Protein AF-A0A6I4V395-F1 (afdb_mo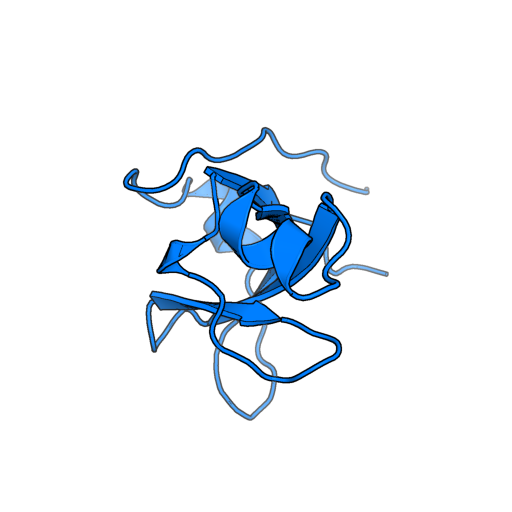nomer)

Mean predicted aligned error: 3.96 Å

pLDDT: mean 89.42, std 10.68, range [42.59, 98.12]

Secondary structure (DSSP, 8-state):
-PPPPPPEETTSPPPHHHHTT-EE-SS-EEEEEEEEE-HHHHHTT--SEEEEEEETTTTEEEETTT--B-GGGEEEEEE-----

Nearest PDB structures (foldseek):
  6i7e-assembly1_A  TM=5.289E-01  e=3.655E+00  Plasmodium falciparum 3D7
  8j07-assembly1_3G  TM=3.284E-01  e=5.434E+00  Homo sapiens

Solvent-accessible surface area (backbone atoms only — not comparable to full-atom values): 4980 Å² total; per-residue (Å²): 130,90,64,85,64,67,76,42,60,64,93,61,82,82,53,73,80,56,62,70,60,48,44,78,70,91,86,49,46,30,32,46,29,42,28,36,44,41,70,71,54,34,74,76,71,46,64,56,70,37,56,25,30,37,34,64,84,81,69,41,35,28,30,66,85,78,70,42,80,44,49,94,40,43,56,29,33,32,60,45,68,70,91,117

Foldseek 3Di:
DWDFDDKAFPPDDDDPVQVVQWDDPVVATKFWKWFQFAVVVVVVPDDRTFTWIQHPVVRFTAGPPPRDTRRVGGGIITTGRPPD

Radius of gyration: 12.22 Å; Cα contacts (8 Å, |Δi|>4): 155; chains: 1; bounding box: 34×26×27 Å

Sequence (84 aa):
MLKSFKWVEVGGDIPSDVLSTAYETGAGRVICAVCEVDEALQGVGFPRLVWAYLDMDYNGMICRNTGQDISQYVVRWLPVDGAA

Structure (mmCIF, N/CA/C/O backbone):
data_AF-A0A6I4V395-F1
#
_entry.id   AF-A0A6I4V395-F1
#
loop_
_atom_site.group_PDB
_atom_site.id
_atom_site.type_symbol
_atom_site.label_atom_id
_atom_site.label_alt_id
_atom_site.label_comp_id
_atom_site.label_asym_id
_atom_site.label_entity_id
_atom_site.label_seq_id
_atom_site.pdbx_PDB_ins_code
_atom_site.Cartn_x
_atom_site.Cartn_y
_atom_site.Cartn_z
_atom_site.occupancy
_atom_site.B_iso_or_equiv
_atom_site.auth_seq_id
_atom_site.auth_comp_id
_atom_site.auth_asym_id
_atom_site.auth_atom_id
_atom_site.pdbx_PDB_model_num
ATOM 1 N N . MET A 1 1 ? 21.021 9.978 0.800 1.00 57.31 1 MET A N 1
ATOM 2 C CA . MET A 1 1 ? 20.154 11.132 1.124 1.00 57.31 1 MET A CA 1
ATOM 3 C C . MET A 1 1 ? 18.745 10.579 1.121 1.00 57.31 1 MET A C 1
ATOM 5 O O . MET A 1 1 ? 18.369 10.051 0.087 1.00 57.31 1 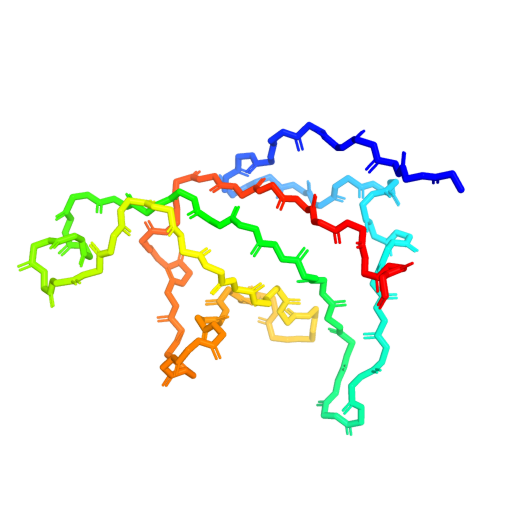MET A O 1
ATOM 9 N N . LEU A 1 2 ? 18.042 10.591 2.258 1.00 64.38 2 LEU A N 1
ATOM 10 C CA . LEU A 1 2 ? 16.679 10.053 2.341 1.00 64.38 2 LEU A CA 1
ATOM 11 C C . LEU A 1 2 ? 15.767 10.876 1.432 1.00 64.38 2 LEU A C 1
ATOM 13 O O . LEU A 1 2 ? 15.727 12.104 1.559 1.00 64.3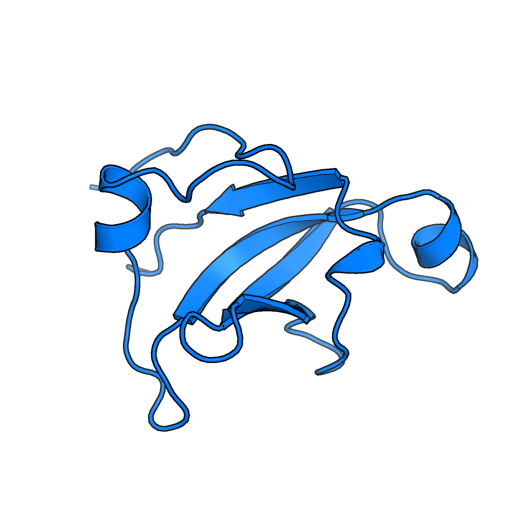8 2 LEU A O 1
ATOM 17 N N . LYS A 1 3 ? 15.085 10.217 0.496 1.00 75.38 3 LYS A N 1
ATOM 18 C CA . LYS A 1 3 ? 14.162 10.900 -0.410 1.00 75.38 3 LYS A CA 1
ATOM 19 C C . LYS A 1 3 ? 12.770 10.960 0.219 1.00 75.38 3 LYS A C 1
ATOM 21 O O . LYS A 1 3 ? 12.192 9.937 0.570 1.00 75.38 3 LYS A O 1
ATOM 26 N N . SER A 1 4 ? 12.223 12.168 0.345 1.00 80.81 4 SER A N 1
ATOM 27 C CA . SER A 1 4 ? 10.829 12.363 0.753 1.00 80.81 4 SER A CA 1
ATOM 28 C C . SER A 1 4 ? 9.916 12.273 -0.465 1.00 80.81 4 SER A C 1
ATOM 30 O O . SER A 1 4 ? 10.098 13.013 -1.434 1.00 80.81 4 SER A O 1
ATOM 32 N N . PHE A 1 5 ? 8.923 11.391 -0.402 1.00 88.50 5 PHE A N 1
ATOM 33 C CA . PHE A 1 5 ? 7.920 11.216 -1.450 1.00 88.50 5 PHE A CA 1
ATOM 34 C C . PHE A 1 5 ? 6.635 11.975 -1.122 1.00 88.50 5 PHE A C 1
ATOM 36 O O . PHE A 1 5 ? 6.387 12.365 0.020 1.00 88.50 5 PHE A O 1
ATOM 43 N N . LYS A 1 6 ? 5.814 12.202 -2.148 1.00 90.75 6 LYS A N 1
ATOM 44 C CA . LYS A 1 6 ? 4.430 12.645 -1.962 1.00 90.75 6 LYS A CA 1
ATOM 45 C C . LYS A 1 6 ? 3.546 11.428 -1.705 1.00 90.75 6 LYS A C 1
ATOM 47 O O . LYS A 1 6 ? 3.877 10.322 -2.126 1.00 90.75 6 LYS A O 1
ATOM 52 N N . TRP A 1 7 ? 2.412 11.661 -1.053 1.00 93.12 7 TRP A N 1
ATOM 53 C CA . TRP A 1 7 ? 1.335 10.680 -1.012 1.00 93.12 7 TRP A CA 1
ATOM 54 C C . TRP A 1 7 ? 0.858 10.363 -2.432 1.00 93.12 7 TRP A C 1
ATOM 56 O O . TRP A 1 7 ? 0.748 11.262 -3.269 1.00 93.12 7 TRP A O 1
ATOM 66 N N . VAL A 1 8 ? 0.596 9.084 -2.676 1.00 92.25 8 VAL A N 1
ATOM 67 C CA . VAL A 1 8 ? 0.049 8.541 -3.916 1.00 92.25 8 VAL A CA 1
ATOM 68 C C . VAL A 1 8 ? -1.381 8.095 -3.630 1.00 92.25 8 VAL A C 1
ATOM 70 O O . VAL A 1 8 ? -1.613 7.246 -2.770 1.00 92.25 8 VAL A O 1
ATOM 73 N N . GLU A 1 9 ? -2.341 8.695 -4.325 1.00 90.88 9 GLU A N 1
ATOM 74 C CA . GLU A 1 9 ? -3.756 8.327 -4.229 1.00 90.88 9 GLU A CA 1
ATOM 75 C C . GLU A 1 9 ? -4.006 6.994 -4.959 1.00 90.88 9 GLU A C 1
ATOM 77 O O . GLU A 1 9 ? -3.377 6.710 -5.984 1.00 90.88 9 GLU A O 1
ATOM 82 N N . VAL A 1 10 ? -4.905 6.156 -4.435 1.00 81.00 10 VAL A N 1
ATOM 83 C CA . VAL A 1 10 ? -5.218 4.856 -5.056 1.00 81.00 10 VAL A CA 1
ATOM 84 C C . VAL A 1 10 ? -5.977 5.041 -6.374 1.00 81.00 10 VAL A C 1
ATOM 86 O O . VAL A 1 10 ? -6.827 5.919 -6.505 1.00 81.00 10 VAL A O 1
ATOM 89 N N . GLY A 1 11 ? -5.661 4.201 -7.366 1.00 72.12 11 GLY A N 1
ATOM 90 C CA . GLY A 1 11 ? -6.282 4.220 -8.697 1.00 72.12 11 GLY A CA 1
ATOM 91 C C . GLY A 1 11 ? -5.558 5.078 -9.743 1.00 72.12 11 GLY A C 1
ATOM 92 O O . GLY A 1 11 ? -6.016 5.141 -10.882 1.00 72.12 11 GLY A O 1
ATOM 93 N N . GLY A 1 12 ? 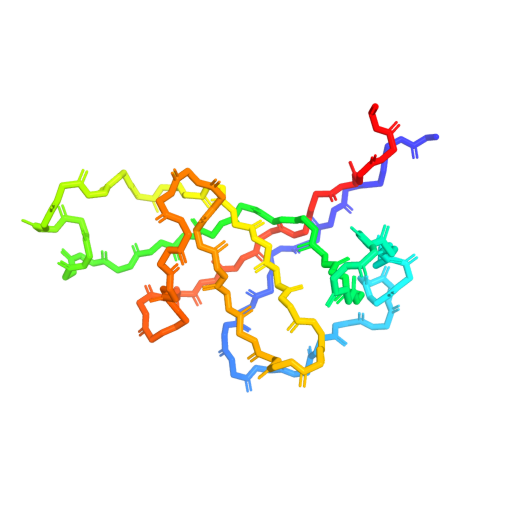-4.442 5.719 -9.382 1.00 72.44 12 GLY A N 1
ATOM 94 C CA . GLY A 1 12 ? -3.536 6.387 -10.321 1.00 72.44 12 GLY A CA 1
ATOM 95 C C . GLY A 1 12 ? -2.313 5.542 -10.686 1.00 72.44 12 GLY A C 1
ATOM 96 O O . GLY A 1 12 ? -1.993 4.562 -10.011 1.00 72.44 12 GLY A O 1
ATOM 97 N N . ASP A 1 13 ? -1.601 5.955 -11.736 1.00 83.69 13 ASP A N 1
ATOM 98 C CA . ASP A 1 13 ? -0.308 5.368 -12.097 1.00 83.69 13 ASP A CA 1
ATOM 99 C C . ASP A 1 13 ? 0.730 5.594 -10.988 1.00 83.69 13 ASP A C 1
ATOM 101 O O . ASP A 1 13 ? 0.786 6.660 -10.365 1.00 83.69 13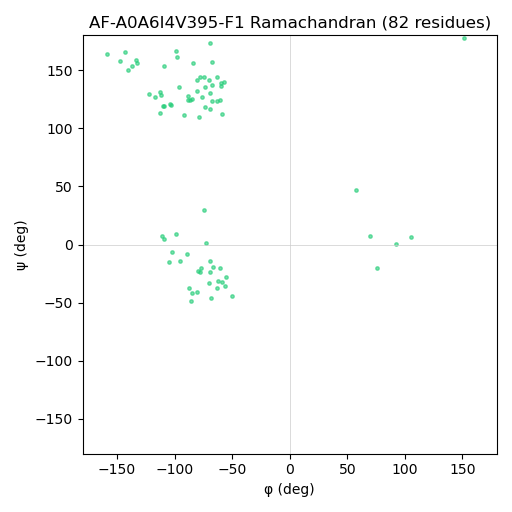 ASP A O 1
ATOM 105 N N . ILE A 1 14 ? 1.606 4.609 -10.779 1.00 87.44 14 ILE A N 1
ATOM 106 C CA . ILE A 1 14 ? 2.732 4.750 -9.852 1.00 87.44 14 ILE A CA 1
ATOM 107 C C . ILE A 1 14 ? 3.712 5.779 -10.440 1.00 87.44 14 ILE A C 1
ATOM 109 O O . ILE A 1 14 ? 4.205 5.574 -11.555 1.00 87.44 14 ILE A O 1
ATOM 113 N N . PRO A 1 15 ? 4.052 6.864 -9.717 1.00 88.62 15 PRO A N 1
ATOM 114 C CA . PRO A 1 15 ? 4.997 7.855 -10.217 1.00 88.62 15 PRO A CA 1
ATOM 115 C C . PRO A 1 15 ? 6.348 7.226 -10.582 1.00 88.62 15 PRO A C 1
ATOM 117 O O . PRO A 1 15 ? 6.877 6.381 -9.858 1.00 88.62 15 PRO A O 1
ATOM 120 N N . SER A 1 16 ? 6.953 7.659 -11.691 1.00 88.06 16 SER A N 1
ATOM 121 C CA . SER A 1 16 ? 8.218 7.088 -12.185 1.00 88.06 16 SER A CA 1
ATOM 122 C C . SER A 1 16 ? 9.364 7.196 -11.179 1.00 88.06 16 SER A C 1
ATOM 124 O O . SER A 1 16 ? 10.230 6.325 -11.096 1.00 88.06 16 SER A O 1
ATOM 126 N N . ASP A 1 17 ? 9.356 8.250 -10.373 1.00 85.81 17 ASP A N 1
ATOM 127 C CA . ASP A 1 17 ? 10.359 8.489 -9.352 1.00 85.81 17 ASP A CA 1
ATOM 128 C C . ASP A 1 17 ? 10.149 7.619 -8.097 1.00 85.81 17 ASP A C 1
ATOM 130 O O . ASP A 1 17 ? 11.108 7.383 -7.362 1.00 85.81 17 ASP A O 1
ATOM 134 N N . VAL A 1 18 ? 8.934 7.104 -7.893 1.00 87.94 18 VAL A N 1
ATOM 135 C CA . VAL A 1 18 ? 8.587 6.077 -6.901 1.00 87.94 18 VAL A CA 1
ATOM 136 C C . VAL A 1 18 ? 8.948 4.688 -7.419 1.00 87.94 18 VAL A C 1
ATOM 138 O O . VAL A 1 18 ? 9.547 3.915 -6.687 1.00 87.94 18 VAL A O 1
ATOM 141 N N . LEU A 1 19 ? 8.712 4.383 -8.700 1.00 87.62 19 LEU A N 1
ATOM 142 C CA . LEU A 1 19 ? 9.148 3.112 -9.305 1.00 87.62 19 LEU A CA 1
ATOM 143 C C . LEU A 1 19 ? 10.659 2.870 -9.155 1.00 87.62 19 LEU A C 1
ATOM 145 O O . LEU A 1 19 ? 11.111 1.725 -9.100 1.00 87.62 19 LEU A O 1
ATOM 149 N N . SER A 1 20 ? 11.448 3.944 -9.075 1.00 85.12 20 SER A N 1
ATOM 150 C CA . SER A 1 20 ? 12.894 3.851 -8.861 1.00 85.12 20 SER A CA 1
ATOM 151 C C . SER A 1 20 ? 13.300 3.356 -7.465 1.00 85.12 20 SER A C 1
ATOM 153 O O . SER A 1 20 ? 14.449 2.964 -7.290 1.00 85.12 20 SER A O 1
ATOM 155 N N . THR A 1 21 ? 12.384 3.336 -6.487 1.00 84.94 21 THR A N 1
ATOM 156 C CA . THR A 1 21 ? 12.655 2.838 -5.124 1.00 84.94 21 THR A CA 1
ATOM 157 C C . THR A 1 21 ? 12.388 1.352 -4.953 1.00 84.94 21 THR A C 1
ATOM 159 O O . THR A 1 21 ? 12.692 0.793 -3.900 1.00 84.94 21 THR A O 1
ATOM 162 N N . ALA A 1 22 ? 11.800 0.714 -5.961 1.00 89.56 22 ALA A N 1
ATOM 163 C CA . ALA A 1 22 ? 11.438 -0.681 -5.867 1.00 89.56 22 ALA A CA 1
ATOM 164 C C . ALA A 1 22 ? 12.673 -1.584 -5.807 1.00 89.56 22 ALA A C 1
ATOM 166 O O . ALA A 1 22 ? 13.614 -1.402 -6.584 1.00 89.56 22 ALA A O 1
ATOM 167 N N . TYR A 1 23 ? 12.635 -2.584 -4.932 1.00 87.69 23 TYR A N 1
ATOM 168 C CA . TYR A 1 23 ? 13.749 -3.486 -4.659 1.00 87.69 23 TYR A CA 1
ATOM 169 C C . TYR A 1 23 ? 13.307 -4.952 -4.666 1.00 87.69 23 TYR A C 1
ATOM 171 O O . TYR A 1 23 ? 12.137 -5.274 -4.466 1.00 87.69 23 TYR A O 1
ATOM 179 N N . GLU A 1 24 ? 14.264 -5.842 -4.911 1.00 89.56 24 GLU A N 1
ATOM 180 C CA . GLU A 1 24 ? 14.040 -7.287 -4.962 1.00 89.56 24 GLU A CA 1
ATOM 181 C C . GLU A 1 24 ? 13.998 -7.890 -3.556 1.00 89.56 24 GLU A C 1
ATOM 183 O O . GLU A 1 24 ? 14.888 -7.651 -2.738 1.00 89.56 24 GLU A O 1
ATOM 188 N N . THR A 1 25 ? 12.992 -8.723 -3.286 1.00 80.94 25 THR A N 1
ATOM 189 C CA . THR A 1 25 ? 12.856 -9.455 -2.009 1.00 80.94 25 THR A CA 1
ATOM 190 C C . THR A 1 25 ? 13.117 -10.956 -2.136 1.00 80.94 25 THR A C 1
ATOM 192 O O . THR A 1 25 ? 12.927 -11.704 -1.180 1.00 80.94 25 THR A O 1
ATOM 195 N N . GLY A 1 26 ? 13.522 -11.428 -3.319 1.00 82.50 26 GLY A N 1
ATOM 196 C CA . GLY A 1 26 ? 13.614 -12.855 -3.652 1.00 82.50 26 GLY A CA 1
ATOM 197 C C . GLY A 1 26 ? 12.255 -13.520 -3.920 1.00 82.50 26 GLY A C 1
ATOM 198 O O . GLY A 1 26 ? 12.216 -14.543 -4.596 1.00 82.50 26 GLY A O 1
ATOM 199 N N . ALA A 1 27 ? 11.156 -12.925 -3.444 1.00 78.56 27 ALA A N 1
ATOM 200 C CA . ALA A 1 27 ? 9.779 -13.302 -3.773 1.00 78.56 27 ALA A CA 1
ATOM 201 C C . ALA A 1 27 ? 9.182 -12.471 -4.924 1.00 78.56 27 ALA A C 1
ATOM 203 O O . ALA A 1 27 ? 8.155 -12.852 -5.474 1.00 78.56 27 ALA A O 1
ATOM 204 N N . GLY A 1 28 ? 9.829 -11.360 -5.278 1.00 85.44 28 GLY A N 1
ATOM 205 C CA . GLY A 1 28 ? 9.379 -10.415 -6.292 1.00 85.44 28 GLY A CA 1
ATOM 206 C C . GLY A 1 28 ? 9.883 -9.007 -5.995 1.00 85.44 28 GLY A C 1
ATOM 207 O O . GLY A 1 28 ? 10.538 -8.757 -4.964 1.00 85.44 28 GLY A O 1
ATOM 208 N N . ARG A 1 29 ? 9.554 -8.088 -6.900 1.00 91.44 29 ARG A N 1
ATOM 209 C CA . ARG A 1 29 ? 9.929 -6.680 -6.791 1.00 91.44 29 ARG A CA 1
ATOM 210 C C . ARG A 1 29 ? 8.874 -5.917 -5.998 1.00 91.44 29 ARG A C 1
ATOM 212 O O . ARG A 1 29 ? 7.690 -5.975 -6.318 1.00 91.44 29 ARG A O 1
ATOM 219 N N . VAL A 1 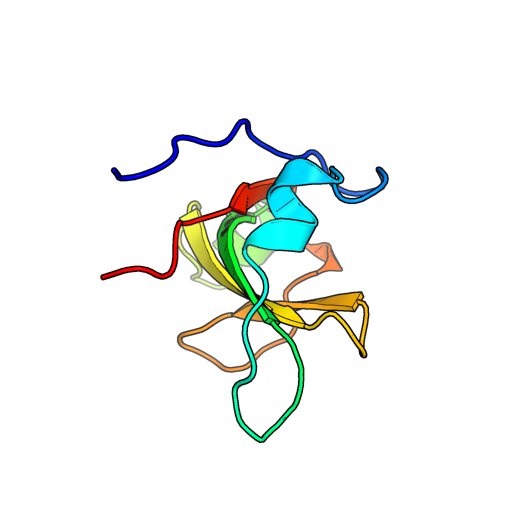30 ? 9.293 -5.177 -4.974 1.00 93.38 30 VAL A N 1
ATOM 220 C CA . VAL A 1 30 ? 8.359 -4.482 -4.075 1.00 93.38 30 VAL A CA 1
ATOM 221 C C . VAL A 1 30 ? 8.754 -3.039 -3.806 1.00 93.38 30 VAL A C 1
ATOM 223 O O . VAL A 1 30 ? 9.923 -2.671 -3.908 1.00 93.38 30 VAL A O 1
ATOM 226 N N . ILE A 1 31 ? 7.781 -2.236 -3.380 1.00 93.12 31 ILE A N 1
ATOM 227 C CA . ILE A 1 31 ? 7.993 -0.902 -2.809 1.00 93.12 31 ILE A CA 1
ATOM 228 C C . ILE A 1 31 ? 7.503 -0.910 -1.363 1.00 93.12 31 ILE A C 1
ATOM 230 O O . ILE A 1 31 ? 6.360 -1.267 -1.090 1.00 93.12 31 ILE A O 1
ATOM 234 N N . CYS A 1 32 ? 8.354 -0.496 -0.423 1.00 93.38 32 CYS A N 1
ATOM 235 C CA . CYS A 1 32 ? 7.938 -0.303 0.964 1.00 93.38 32 CYS A CA 1
ATOM 236 C C . CYS A 1 32 ? 7.081 0.964 1.076 1.00 93.38 32 CYS A C 1
ATOM 238 O O . CYS A 1 32 ? 7.431 2.004 0.514 1.00 93.38 32 CYS A O 1
ATOM 240 N N . ALA A 1 33 ? 5.969 0.891 1.804 1.00 94.56 33 ALA A N 1
ATOM 241 C CA . ALA A 1 33 ? 5.055 2.011 1.953 1.00 94.56 33 ALA A CA 1
ATOM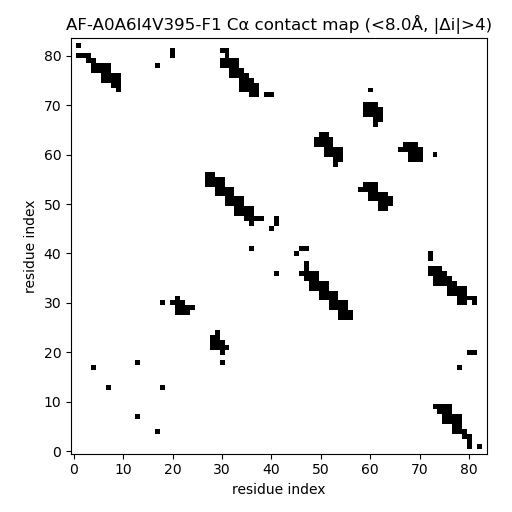 242 C C . ALA A 1 33 ? 4.367 2.046 3.321 1.00 94.56 33 ALA A C 1
ATOM 244 O O . ALA A 1 33 ? 4.199 1.031 4.002 1.00 94.56 33 ALA A O 1
ATOM 245 N N . VAL A 1 34 ? 3.898 3.236 3.689 1.00 96.38 34 VAL A N 1
ATOM 246 C CA . VAL A 1 34 ? 2.869 3.418 4.716 1.00 96.38 34 VAL A CA 1
ATOM 247 C C . VAL A 1 34 ? 1.551 3.713 4.012 1.00 96.38 34 VAL A C 1
ATOM 249 O O . VAL A 1 34 ? 1.443 4.693 3.283 1.00 96.38 34 VAL A O 1
ATOM 252 N N . CYS A 1 35 ? 0.546 2.875 4.230 1.00 97.31 35 CYS A N 1
ATOM 253 C CA . CYS A 1 35 ? -0.798 3.043 3.693 1.00 97.31 35 CYS A CA 1
ATOM 254 C C . CYS A 1 35 ? -1.702 3.721 4.719 1.00 97.31 35 CYS A C 1
ATOM 256 O O . CYS A 1 35 ? -1.708 3.341 5.890 1.00 97.31 35 CYS A O 1
ATOM 258 N N . GLU A 1 36 ? -2.493 4.690 4.273 1.00 98.00 36 GLU A N 1
ATOM 259 C CA . GLU A 1 36 ? -3.684 5.127 4.990 1.00 98.00 36 GLU A CA 1
ATOM 260 C C . GLU A 1 36 ? -4.854 4.235 4.574 1.00 98.00 36 GLU A C 1
ATOM 262 O O . GLU A 1 36 ? -5.135 4.114 3.380 1.00 98.00 36 GLU A O 1
ATOM 267 N N . VAL A 1 37 ? -5.507 3.598 5.547 1.00 97.81 37 VAL A N 1
ATOM 268 C CA . VAL A 1 37 ? -6.606 2.650 5.310 1.00 97.81 37 VAL A CA 1
ATOM 269 C C . VAL A 1 37 ? -7.952 3.219 5.751 1.00 97.81 37 VAL A C 1
ATOM 271 O O . VAL A 1 37 ? -8.019 4.075 6.636 1.00 97.81 37 VAL A O 1
ATOM 274 N N . ASP A 1 38 ? -9.026 2.748 5.130 1.00 98.00 38 ASP A N 1
ATOM 275 C CA . ASP A 1 38 ? -10.388 3.194 5.399 1.00 98.00 38 ASP A CA 1
ATOM 276 C C . ASP A 1 38 ? -10.920 2.770 6.783 1.00 98.00 38 ASP A C 1
ATOM 278 O O . ASP A 1 38 ? -10.280 2.047 7.554 1.00 98.00 38 ASP A O 1
ATOM 282 N N . GLU A 1 39 ? -12.110 3.265 7.127 1.00 98.12 39 GLU A N 1
ATOM 283 C CA . GLU A 1 39 ? -12.760 2.958 8.404 1.00 98.12 39 GLU A CA 1
ATOM 284 C C . GLU A 1 39 ? -13.223 1.496 8.504 1.00 98.12 39 GLU A C 1
ATOM 286 O O . GLU A 1 39 ? -13.339 0.972 9.613 1.00 98.12 39 GLU A O 1
ATOM 291 N N . ALA A 1 40 ? -13.452 0.810 7.376 1.00 97.88 40 ALA A N 1
ATOM 292 C CA . ALA A 1 40 ? -13.884 -0.584 7.374 1.00 97.88 40 ALA A CA 1
ATOM 293 C C . ALA A 1 40 ? -12.763 -1.502 7.877 1.00 97.88 40 ALA A C 1
ATOM 295 O O . ALA A 1 40 ? -12.996 -2.329 8.764 1.00 97.88 40 ALA A O 1
ATOM 296 N N . LEU A 1 41 ? -11.532 -1.310 7.390 1.00 97.56 41 LEU A N 1
ATOM 297 C CA . LEU A 1 41 ? -10.381 -2.067 7.880 1.00 97.56 41 LEU A CA 1
ATOM 298 C C . LEU A 1 41 ? -9.997 -1.663 9.313 1.00 97.56 41 LEU A C 1
ATOM 300 O O . LEU A 1 41 ? -9.594 -2.506 10.119 1.00 97.56 41 LEU A O 1
ATOM 304 N N . GLN A 1 42 ? -10.175 -0.390 9.675 1.00 98.00 42 GLN A N 1
ATOM 305 C CA . GLN A 1 42 ? -9.985 0.049 11.061 1.00 98.00 42 GLN A CA 1
ATOM 306 C C . GLN A 1 42 ? -10.986 -0.618 12.016 1.00 98.00 42 GLN A C 1
ATOM 308 O O . GLN A 1 42 ? -10.610 -1.028 13.116 1.00 98.00 42 GLN A O 1
ATOM 313 N N . GLY A 1 43 ? -12.235 -0.812 11.581 1.00 97.62 43 GLY A N 1
ATOM 314 C CA . GLY A 1 43 ? -13.284 -1.489 12.348 1.00 97.62 43 GLY A CA 1
ATOM 315 C C . GLY A 1 43 ? -12.968 -2.944 12.713 1.00 97.62 43 GLY A C 1
ATOM 316 O O . GLY A 1 43 ? -13.526 -3.461 13.679 1.00 97.62 43 GLY A O 1
ATOM 317 N N . VAL A 1 44 ? -12.039 -3.591 11.999 1.00 95.88 44 VAL A N 1
ATOM 318 C CA . VAL A 1 44 ? -11.552 -4.947 12.312 1.00 95.88 44 VAL A CA 1
ATOM 319 C C . VAL A 1 44 ? -10.220 -4.960 13.077 1.00 95.88 44 VAL A C 1
ATOM 321 O O . VAL A 1 44 ? -9.637 -6.022 13.285 1.00 95.88 44 VAL A O 1
ATOM 324 N N . GLY A 1 45 ? -9.751 -3.796 13.540 1.00 96.00 45 GLY A N 1
ATOM 325 C CA . GLY A 1 45 ? -8.625 -3.666 14.468 1.00 96.00 45 GLY A CA 1
ATOM 326 C C . GLY A 1 45 ? -7.310 -3.172 13.860 1.00 96.00 45 GLY A C 1
ATOM 327 O O . GLY A 1 45 ? -6.303 -3.145 14.569 1.00 96.00 45 GLY A O 1
ATOM 328 N N . PHE A 1 46 ? -7.282 -2.767 12.586 1.00 97.50 46 PHE A N 1
ATOM 329 C CA . PHE A 1 46 ? -6.086 -2.146 12.007 1.00 97.50 46 PHE A CA 1
ATOM 330 C C . PHE A 1 46 ? -5.953 -0.677 12.448 1.00 97.50 46 PHE A C 1
ATOM 332 O O . PHE A 1 46 ? -6.952 0.033 12.564 1.00 97.50 46 PHE A O 1
ATOM 339 N N . PRO A 1 47 ? -4.729 -0.171 12.672 1.00 97.56 47 PRO A N 1
ATOM 340 C CA . PRO A 1 47 ? -4.514 1.264 12.828 1.00 97.56 47 PRO A CA 1
ATOM 341 C C . PRO A 1 47 ? -4.771 1.996 11.503 1.00 97.56 47 PRO A C 1
ATOM 343 O O . PRO A 1 47 ? -4.617 1.419 10.431 1.00 97.56 47 PRO A O 1
ATOM 346 N N . ARG A 1 48 ? -5.073 3.300 11.561 1.00 97.88 48 ARG A N 1
ATOM 347 C CA . ARG A 1 48 ? -5.265 4.138 10.358 1.00 97.88 48 ARG A CA 1
ATOM 348 C C . ARG A 1 48 ? -4.063 4.131 9.408 1.00 97.88 48 ARG A C 1
ATOM 350 O O . ARG A 1 48 ? -4.248 4.224 8.201 1.00 97.88 48 ARG A O 1
ATOM 357 N N . LEU A 1 49 ? -2.844 4.067 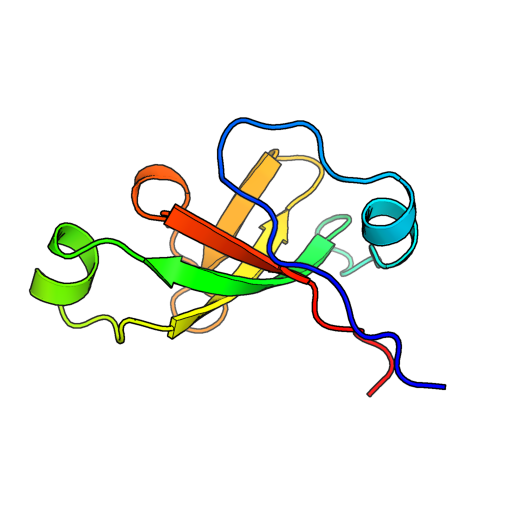9.948 1.00 98.06 49 LEU A N 1
ATOM 358 C CA . LEU A 1 49 ? -1.605 4.002 9.172 1.00 98.06 49 LEU A CA 1
ATOM 359 C C . LEU A 1 49 ? -0.979 2.618 9.319 1.00 98.06 49 LEU A C 1
ATOM 361 O O . LEU A 1 49 ? -0.620 2.210 10.425 1.00 98.06 49 LEU A O 1
ATOM 365 N N . VAL A 1 50 ? -0.828 1.916 8.200 1.00 97.75 50 VAL A N 1
ATOM 366 C CA . VAL A 1 50 ? -0.378 0.523 8.145 1.00 97.75 50 VAL A CA 1
ATOM 367 C C . VAL A 1 50 ? 0.879 0.424 7.291 1.00 97.75 50 VAL A C 1
ATOM 369 O O . VAL A 1 50 ? 0.908 0.891 6.158 1.00 97.75 50 VAL A O 1
ATOM 372 N N . TRP A 1 51 ? 1.919 -0.223 7.813 1.00 97.19 51 TRP A N 1
ATOM 373 C CA . TRP A 1 51 ? 3.077 -0.598 7.002 1.00 97.19 51 TRP A CA 1
ATOM 374 C C . TRP A 1 51 ? 2.701 -1.695 6.013 1.00 97.19 51 TRP A C 1
ATOM 376 O O . TRP A 1 51 ? 2.140 -2.723 6.406 1.00 97.19 51 TRP A O 1
ATOM 386 N N . ALA A 1 52 ? 3.055 -1.498 4.750 1.00 95.88 52 ALA A N 1
ATOM 387 C CA . ALA A 1 52 ? 2.754 -2.417 3.669 1.00 95.88 52 ALA A CA 1
ATOM 388 C C . ALA A 1 52 ? 3.896 -2.486 2.651 1.00 95.88 52 ALA A C 1
ATOM 390 O O . ALA A 1 52 ? 4.793 -1.640 2.626 1.00 95.88 52 ALA A O 1
ATOM 391 N N . TYR A 1 53 ? 3.829 -3.503 1.804 1.00 94.00 53 TYR A N 1
ATOM 392 C CA . TYR A 1 53 ? 4.590 -3.582 0.570 1.00 94.00 53 TYR A CA 1
ATOM 393 C C . TYR A 1 53 ? 3.618 -3.488 -0.598 1.00 94.00 53 TYR A C 1
ATOM 395 O O . TYR A 1 53 ? 2.625 -4.213 -0.620 1.00 94.00 53 TYR A O 1
ATOM 403 N N . LEU A 1 54 ? 3.910 -2.622 -1.563 1.00 94.00 54 LEU A N 1
ATOM 404 C CA . LEU A 1 54 ? 3.328 -2.743 -2.890 1.00 94.00 54 LEU A CA 1
ATOM 405 C C . LEU A 1 54 ? 4.105 -3.826 -3.628 1.00 94.00 54 LEU A C 1
ATOM 407 O O . LEU A 1 54 ? 5.275 -3.623 -3.955 1.00 94.00 54 LEU A O 1
ATOM 411 N N . ASP A 1 55 ? 3.466 -4.963 -3.857 1.00 92.56 55 ASP A N 1
ATOM 412 C CA . ASP A 1 55 ? 3.974 -5.997 -4.748 1.00 92.56 55 ASP A CA 1
ATOM 413 C C . ASP A 1 55 ? 3.798 -5.514 -6.191 1.00 92.56 55 ASP A C 1
ATOM 415 O O . ASP A 1 55 ? 2.677 -5.220 -6.609 1.00 92.56 55 ASP A O 1
ATOM 419 N N . MET A 1 56 ? 4.896 -5.360 -6.936 1.00 89.81 56 MET A N 1
ATOM 420 C CA . MET A 1 56 ? 4.845 -4.809 -8.291 1.00 89.81 56 MET A CA 1
ATOM 421 C C . MET A 1 56 ? 4.360 -5.805 -9.343 1.00 89.81 56 MET A C 1
ATOM 423 O O . MET A 1 56 ? 3.875 -5.373 -10.387 1.00 89.81 56 MET A O 1
ATOM 427 N N . ASP A 1 57 ? 4.497 -7.104 -9.087 1.00 87.88 57 ASP A N 1
ATOM 428 C CA . ASP A 1 57 ? 4.104 -8.148 -10.031 1.00 87.88 57 ASP A CA 1
ATOM 429 C C . ASP A 1 57 ? 2.610 -8.459 -9.880 1.00 87.88 57 ASP A C 1
ATOM 431 O O . ASP A 1 57 ? 1.882 -8.582 -10.867 1.00 87.88 57 ASP A O 1
ATOM 435 N N . TYR A 1 58 ? 2.131 -8.519 -8.634 1.00 88.25 58 TYR A N 1
ATOM 436 C CA . TYR A 1 58 ? 0.712 -8.658 -8.301 1.00 88.25 58 TYR A CA 1
ATOM 437 C C . TYR A 1 58 ? -0.061 -7.330 -8.404 1.00 88.25 58 TYR A C 1
ATOM 439 O O . TYR A 1 58 ? -1.275 -7.335 -8.607 1.00 88.25 58 TYR A O 1
ATOM 447 N N . ASN A 1 59 ? 0.638 -6.196 -8.302 1.00 88.31 59 ASN A N 1
ATOM 448 C CA . ASN A 1 59 ? 0.074 -4.846 -8.238 1.00 88.31 59 ASN A CA 1
ATOM 449 C C . ASN A 1 59 ? -0.913 -4.661 -7.066 1.00 88.31 59 ASN A C 1
ATOM 451 O O . ASN A 1 59 ? -2.010 -4.122 -7.234 1.00 88.31 59 ASN A O 1
ATOM 455 N N . GLY A 1 60 ? -0.520 -5.120 -5.873 1.00 92.88 60 GLY A N 1
ATOM 456 C CA . GLY A 1 60 ? -1.346 -5.074 -4.662 1.00 92.88 60 GLY A CA 1
ATOM 457 C C . GLY A 1 60 ? -0.582 -4.650 -3.408 1.00 92.88 60 GLY A C 1
ATOM 458 O O . GLY A 1 60 ? 0.629 -4.836 -3.299 1.00 92.88 60 GLY A O 1
ATOM 459 N N . MET A 1 61 ? -1.304 -4.074 -2.446 1.00 95.44 61 MET A N 1
ATOM 460 C CA . MET A 1 61 ? -0.791 -3.633 -1.149 1.00 95.44 61 MET A CA 1
ATOM 461 C C . MET A 1 61 ? -0.931 -4.740 -0.111 1.00 95.44 61 MET A C 1
ATOM 463 O O . MET A 1 61 ? -2.033 -5.062 0.332 1.00 95.44 61 MET A O 1
ATOM 467 N N . ILE A 1 62 ? 0.199 -5.286 0.324 1.00 95.94 62 ILE A N 1
ATOM 468 C CA . ILE A 1 62 ? 0.266 -6.369 1.304 1.00 95.94 62 ILE A CA 1
ATOM 469 C C . ILE A 1 62 ? 0.701 -5.806 2.653 1.00 95.94 62 ILE A C 1
ATOM 471 O O . ILE A 1 62 ? 1.791 -5.246 2.780 1.00 95.94 62 ILE A O 1
ATOM 475 N N . CYS A 1 63 ? -0.123 -5.967 3.688 1.00 96.50 63 CYS A N 1
ATOM 476 C CA . CYS A 1 63 ? 0.227 -5.542 5.038 1.00 96.50 63 CYS A CA 1
ATOM 477 C C . CYS A 1 63 ? 1.488 -6.274 5.519 1.00 96.50 63 CYS A C 1
ATOM 479 O O . CYS A 1 63 ? 1.522 -7.501 5.613 1.00 96.50 63 CYS A O 1
ATOM 481 N N . ARG A 1 64 ? 2.511 -5.511 5.914 1.00 93.94 64 ARG A N 1
ATOM 482 C CA . ARG A 1 64 ? 3.813 -6.037 6.344 1.00 93.94 64 ARG A CA 1
ATOM 483 C C . ARG A 1 64 ? 3.722 -6.923 7.586 1.00 93.94 64 ARG A C 1
ATOM 485 O O . ARG A 1 64 ? 4.541 -7.818 7.750 1.00 93.94 64 ARG A O 1
ATOM 492 N N . ASN A 1 65 ? 2.770 -6.647 8.476 1.00 93.25 65 ASN A N 1
ATOM 493 C CA . ASN A 1 65 ? 2.651 -7.355 9.750 1.00 93.25 65 ASN A CA 1
ATOM 494 C C . ASN A 1 65 ? 1.809 -8.633 9.648 1.00 93.25 65 ASN A C 1
ATOM 496 O O . ASN A 1 65 ? 2.114 -9.620 10.308 1.00 93.25 65 ASN A O 1
ATOM 500 N N . THR A 1 66 ? 0.738 -8.614 8.852 1.00 94.69 66 THR A N 1
ATOM 501 C CA . THR A 1 66 ? -0.225 -9.726 8.781 1.00 94.69 66 THR A CA 1
ATOM 502 C C . THR A 1 66 ? -0.089 -10.566 7.514 1.00 94.69 66 THR A C 1
ATOM 504 O O . THR A 1 66 ? -0.653 -11.655 7.458 1.00 94.69 66 THR A O 1
ATOM 507 N N . GLY A 1 67 ? 0.616 -10.070 6.492 1.00 93.56 67 GLY A N 1
ATOM 508 C CA . GLY A 1 67 ? 0.691 -10.697 5.170 1.00 93.56 67 GLY A CA 1
ATOM 509 C C . GLY A 1 67 ? -0.618 -10.638 4.377 1.00 93.56 67 GLY A C 1
ATOM 510 O O . GLY A 1 67 ? -0.721 -11.268 3.330 1.00 93.56 67 GLY A O 1
ATOM 511 N N . GLN A 1 68 ? -1.631 -9.918 4.867 1.00 95.69 68 GLN A N 1
ATOM 512 C CA . GLN A 1 68 ? -2.927 -9.812 4.200 1.00 95.69 68 GLN A CA 1
ATOM 513 C C . GLN A 1 68 ? -2.888 -8.780 3.075 1.00 95.69 68 GLN A C 1
ATOM 515 O O . GLN A 1 68 ? -2.301 -7.709 3.236 1.00 95.69 68 GLN A O 1
ATOM 520 N N . ASP A 1 69 ? -3.571 -9.080 1.973 1.00 96.44 69 ASP A N 1
ATOM 521 C CA . ASP A 1 69 ? -3.885 -8.095 0.943 1.00 96.44 69 ASP A CA 1
ATOM 522 C C . ASP A 1 69 ? -4.906 -7.089 1.490 1.00 96.44 69 ASP A C 1
ATOM 524 O O . ASP A 1 69 ? -6.029 -7.446 1.858 1.00 96.44 69 ASP A O 1
ATOM 528 N N . ILE A 1 70 ? -4.489 -5.829 1.568 1.00 97.06 70 ILE A N 1
ATOM 529 C CA . ILE A 1 70 ? -5.294 -4.711 2.059 1.00 97.06 70 ILE A CA 1
ATOM 530 C C . ILE A 1 70 ? -5.666 -3.728 0.944 1.00 97.06 70 ILE A C 1
ATOM 532 O O . ILE A 1 70 ? -6.236 -2.684 1.242 1.00 97.06 70 ILE A O 1
ATOM 536 N N . SER A 1 71 ? -5.375 -4.043 -0.323 1.00 95.94 71 SER A N 1
ATOM 537 C CA . SER A 1 71 ? -5.468 -3.119 -1.468 1.00 95.94 71 SER A CA 1
ATOM 538 C C . SER A 1 71 ? -6.800 -2.382 -1.557 1.00 95.94 71 SER A C 1
ATOM 540 O O . SER A 1 71 ? -6.821 -1.171 -1.750 1.00 95.94 71 SER A O 1
ATOM 542 N N . GLN A 1 72 ? -7.910 -3.099 -1.360 1.00 96.06 72 GLN A N 1
ATOM 543 C CA . GLN A 1 72 ? -9.263 -2.539 -1.454 1.00 96.06 72 GLN A CA 1
ATOM 544 C C . GLN A 1 72 ? -9.595 -1.509 -0.364 1.00 96.06 72 GLN A C 1
ATOM 546 O O . GLN A 1 72 ? -10.534 -0.740 -0.527 1.00 96.06 72 GLN A O 1
ATOM 551 N N . TYR A 1 73 ? -8.841 -1.510 0.736 1.00 97.00 73 TYR A N 1
ATOM 552 C CA . TYR A 1 73 ? -9.058 -0.637 1.887 1.00 97.00 73 TYR A CA 1
ATOM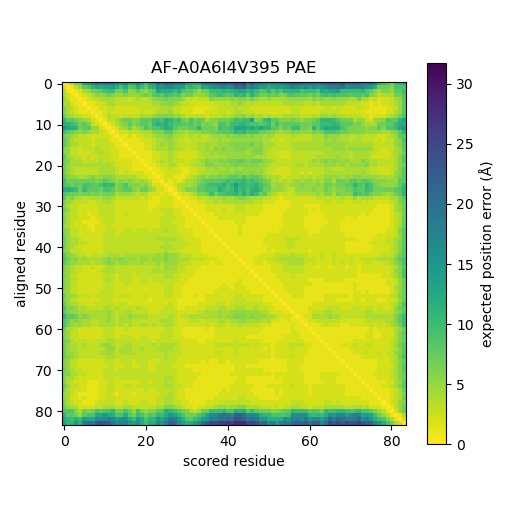 553 C C . TYR A 1 73 ? -8.087 0.545 1.914 1.00 97.00 73 TYR A C 1
ATOM 555 O O . TYR A 1 73 ? -8.194 1.403 2.787 1.00 97.00 73 TYR A O 1
ATOM 563 N N . VAL A 1 74 ? -7.097 0.586 1.015 1.00 96.81 74 VAL A N 1
ATOM 564 C CA . VAL A 1 74 ? -6.121 1.679 0.969 1.00 96.81 74 VAL A CA 1
ATOM 565 C C . VAL A 1 74 ? -6.769 2.905 0.329 1.00 96.81 74 VAL A C 1
ATOM 567 O O . VAL A 1 74 ? -7.292 2.845 -0.778 1.00 96.81 74 VAL A O 1
ATOM 570 N N . VAL A 1 75 ? -6.696 4.038 1.022 1.00 96.12 75 VAL A N 1
ATOM 571 C CA . VAL A 1 75 ? -7.140 5.346 0.517 1.00 96.12 75 VAL A CA 1
ATOM 572 C C . VAL A 1 75 ? -6.015 5.994 -0.291 1.00 96.12 75 VAL A C 1
ATOM 574 O O . VAL A 1 75 ? -6.201 6.445 -1.419 1.00 96.12 75 VAL A O 1
ATOM 577 N N . ARG A 1 76 ? -4.815 6.000 0.292 1.00 96.19 76 ARG A N 1
ATOM 578 C CA . ARG A 1 76 ? -3.578 6.524 -0.290 1.00 96.19 76 ARG A CA 1
ATOM 579 C C . ARG A 1 76 ? -2.379 5.907 0.410 1.00 96.19 76 ARG A C 1
ATOM 581 O O . ARG A 1 76 ? -2.495 5.381 1.517 1.00 96.19 76 ARG A O 1
ATOM 588 N N . TRP A 1 77 ? -1.211 6.008 -0.199 1.00 95.44 77 TRP A N 1
ATOM 589 C CA . TRP A 1 77 ? 0.009 5.428 0.345 1.00 95.44 77 TRP A CA 1
ATOM 590 C C . TRP A 1 77 ? 1.209 6.346 0.154 1.00 95.44 77 TRP A C 1
ATOM 592 O O . TRP A 1 77 ? 1.276 7.146 -0.776 1.00 95.44 77 TRP A O 1
ATOM 602 N N . LEU A 1 78 ? 2.153 6.254 1.082 1.00 94.62 78 LEU A N 1
ATOM 603 C CA . LEU A 1 78 ? 3.390 7.010 1.082 1.00 94.62 78 LEU A CA 1
ATOM 604 C C . LEU A 1 78 ? 4.548 6.034 0.867 1.00 94.62 78 LEU A C 1
ATOM 606 O O . LEU A 1 78 ? 4.801 5.214 1.755 1.00 94.62 78 LEU A O 1
ATOM 610 N N . PRO A 1 79 ? 5.255 6.109 -0.273 1.00 92.62 79 PRO A N 1
ATOM 611 C CA . PRO A 1 79 ? 6.469 5.338 -0.482 1.00 92.62 79 PRO A CA 1
ATOM 612 C C . PRO A 1 79 ? 7.500 5.695 0.583 1.00 92.62 79 PRO A C 1
ATOM 614 O O . PRO A 1 79 ? 7.716 6.871 0.892 1.00 92.62 79 PRO A O 1
ATOM 617 N N . VAL A 1 80 ? 8.153 4.676 1.122 1.00 89.12 80 VAL A N 1
ATOM 618 C CA . VAL A 1 80 ? 9.242 4.833 2.076 1.00 89.12 80 VAL A CA 1
ATOM 619 C C . VAL A 1 80 ? 10.525 4.386 1.405 1.00 89.12 80 VAL A C 1
ATOM 621 O O . VAL A 1 80 ? 10.602 3.299 0.834 1.00 89.12 80 VAL A O 1
ATOM 624 N N . ASP A 1 81 ? 11.528 5.254 1.471 1.00 76.12 81 ASP A N 1
ATOM 625 C CA . ASP A 1 81 ? 12.876 4.941 1.024 1.00 76.12 81 ASP A CA 1
ATOM 626 C C . ASP A 1 81 ? 13.397 3.735 1.821 1.00 76.12 81 ASP A C 1
ATOM 628 O O . ASP A 1 81 ? 13.578 3.810 3.037 1.00 76.12 81 ASP A O 1
ATOM 632 N N . GLY A 1 82 ? 13.577 2.605 1.135 1.00 61.09 82 GLY A N 1
ATOM 633 C CA . GLY A 1 82 ? 14.063 1.358 1.724 1.00 61.09 82 GLY A CA 1
ATOM 634 C C . GLY A 1 82 ? 15.555 1.379 2.065 1.00 61.09 82 GLY A C 1
ATOM 635 O O . GLY A 1 82 ? 16.069 0.367 2.526 1.00 61.09 82 GLY A O 1
ATOM 636 N N . ALA A 1 83 ? 16.260 2.495 1.842 1.00 52.62 83 ALA A N 1
ATOM 637 C CA . ALA A 1 83 ? 17.696 2.647 2.084 1.00 52.62 83 ALA A CA 1
ATOM 638 C C . ALA A 1 83 ? 18.102 2.782 3.573 1.00 52.62 83 ALA A C 1
ATOM 640 O O . ALA A 1 83 ? 19.098 3.448 3.870 1.00 52.62 83 ALA A O 1
ATOM 641 N N . ALA A 1 84 ? 17.347 2.183 4.500 1.00 42.59 84 ALA A N 1
ATOM 642 C CA . ALA A 1 84 ? 17.706 2.097 5.919 1.00 42.59 84 ALA A CA 1
ATOM 643 C C . ALA A 1 84 ? 18.376 0.756 6.245 1.00 42.59 84 ALA A C 1
ATOM 645 O O . ALA A 1 84 ? 17.816 -0.292 5.853 1.00 42.59 84 ALA A O 1
#